Protein AF-A0A2R6CA10-F1 (afdb_monomer)

Sequence (137 aa):
HGVSTTFILSGLESGVLHSFDLGAKYGDEQQAYQVGFIIPEELKKKWVLHVGDSKKLLGPFFDSLKDEKIQLFLHDGEHTYTNVHSELTLAWTHMDRGAILIDNCDWTQAPEEFAKRLNTPLTHLVDDMCMMLKAWR

Secondary structure (DSSP, 8-state):
--HHHHHHHHH-SSS-EEEEE--PPBS-TTS-BPTTTTS-HHHHTTEEEEES-HHHHHHHHHHHTTT---SEEEE-S---HHHHHHHHHHHHHT-SSEEEEETTGGGSSHHHHHHHHHT---EEEETTEEEEEES--

Foldseek 3Di:
DCPVVQVVLVVDPDAADEAEEQFAFPDDPVDTHTPNNVRDPVSCVRYDYDHRDCVPPVVVVLVVCPLQADAEAEAPDDPDLVVLLVSCVSNVVRHQWHKYKYPQQVPDCNVVVVCVVVVWDWADDPDNMTMTTHPDD

pLDDT: mean 95.4, std 5.66, range [55.16, 98.62]

InterPro domains:
  IPR029063 S-adenosyl-L-methionine-dependent methyltransferase superfamily [G3DSA:3.40.50.150] (1-132)

Structure (mmCIF, N/CA/C/O backbone):
data_AF-A0A2R6CA10-F1
#
_entry.id   AF-A0A2R6CA10-F1
#
loop_
_atom_site.group_PDB
_atom_site.id
_atom_site.type_symbol
_atom_site.label_atom_id
_atom_site.label_alt_id
_atom_site.label_comp_id
_atom_site.label_asym_id
_atom_site.label_entity_id
_atom_site.label_seq_id
_atom_site.pdbx_PDB_ins_code
_atom_site.Cartn_x
_atom_site.Cartn_y
_atom_site.Cartn_z
_atom_site.occupancy
_atom_site.B_iso_or_equiv
_atom_site.auth_seq_id
_atom_site.auth_comp_id
_atom_site.auth_asym_id
_atom_site.auth_atom_id
_atom_site.pdbx_PDB_model_num
ATOM 1 N N . HIS A 1 1 ? 2.575 13.030 -1.670 1.00 89.81 1 HIS A N 1
ATOM 2 C CA . HIS A 1 1 ? 2.012 14.137 -0.860 1.00 89.81 1 HIS A CA 1
ATOM 3 C C . HIS A 1 1 ? 1.015 13.666 0.199 1.00 89.81 1 HIS A C 1
ATOM 5 O O . HIS A 1 1 ? 0.970 14.272 1.263 1.00 89.81 1 HIS A O 1
ATOM 11 N N . GLY A 1 2 ? 0.242 12.600 -0.060 1.00 95.12 2 GLY A N 1
ATOM 12 C CA . GLY A 1 2 ? -0.763 12.062 0.869 1.00 95.12 2 GLY A CA 1
ATOM 13 C C . GLY A 1 2 ? -2.184 12.011 0.301 1.00 95.12 2 GLY A C 1
ATOM 14 O O . GLY A 1 2 ? -3.115 11.848 1.073 1.00 95.12 2 GLY A O 1
ATOM 15 N N . VAL A 1 3 ? -2.370 12.169 -1.018 1.00 95.75 3 VAL A N 1
ATOM 16 C CA . VAL A 1 3 ? -3.704 12.243 -1.651 1.00 95.75 3 VAL A CA 1
ATOM 17 C C . VAL A 1 3 ? -4.468 10.938 -1.451 1.00 95.75 3 VAL A C 1
ATOM 19 O O . VAL A 1 3 ? -5.534 10.947 -0.837 1.00 95.75 3 VAL A O 1
ATOM 22 N N . SER A 1 4 ? -3.884 9.820 -1.886 1.00 96.19 4 SER A N 1
ATOM 23 C CA . SER A 1 4 ? -4.457 8.479 -1.747 1.00 96.19 4 SER A CA 1
ATOM 24 C C . SER A 1 4 ? -4.724 8.144 -0.274 1.00 96.19 4 SER A C 1
ATOM 26 O O . SER A 1 4 ? -5.801 7.670 0.083 1.00 96.19 4 SER A O 1
ATOM 28 N N . THR A 1 5 ? -3.783 8.492 0.610 1.00 98.12 5 THR A N 1
ATOM 29 C CA . THR A 1 5 ? -3.912 8.325 2.064 1.00 98.12 5 THR A CA 1
ATOM 30 C C . THR A 1 5 ? -5.098 9.104 2.634 1.00 98.12 5 THR A C 1
ATOM 32 O O . THR A 1 5 ? -5.895 8.528 3.371 1.00 98.12 5 THR A O 1
ATOM 35 N N . THR A 1 6 ? -5.251 10.384 2.280 1.00 98.25 6 THR A N 1
ATOM 36 C CA . THR A 1 6 ? -6.394 11.208 2.702 1.00 98.25 6 THR A CA 1
ATOM 37 C C . THR A 1 6 ?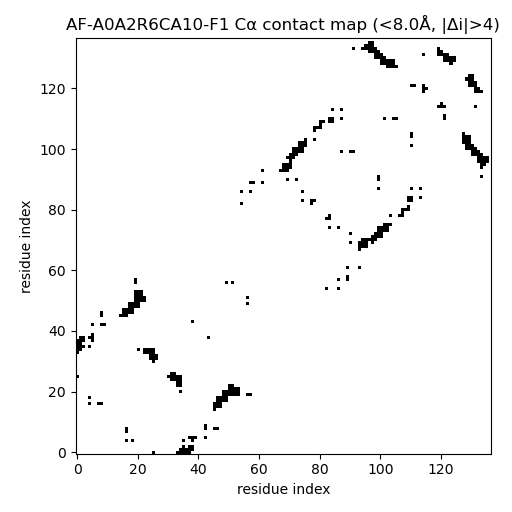 -7.703 10.577 2.248 1.00 98.25 6 THR A C 1
ATOM 39 O O . THR A 1 6 ? -8.599 10.406 3.066 1.00 98.25 6 THR A O 1
ATOM 42 N N . PHE A 1 7 ? -7.793 10.163 0.981 1.00 97.31 7 PHE A N 1
ATOM 43 C CA . PHE A 1 7 ? -9.006 9.560 0.428 1.00 97.31 7 PHE A CA 1
ATOM 44 C C . PHE A 1 7 ? -9.406 8.273 1.157 1.00 97.31 7 PHE A C 1
ATOM 46 O O . PHE A 1 7 ? -10.560 8.119 1.558 1.00 97.31 7 PHE A O 1
ATOM 53 N N . ILE A 1 8 ? -8.446 7.371 1.386 1.00 97.94 8 ILE A N 1
ATOM 54 C CA . ILE A 1 8 ? -8.696 6.119 2.109 1.00 97.94 8 ILE A CA 1
ATOM 55 C C . ILE A 1 8 ? -9.115 6.412 3.554 1.00 97.94 8 ILE A C 1
ATOM 57 O O . ILE A 1 8 ? -10.105 5.858 4.028 1.00 97.94 8 ILE A O 1
ATOM 61 N N . LEU A 1 9 ? -8.409 7.306 4.255 1.00 98.44 9 LEU A N 1
ATOM 62 C CA . LEU A 1 9 ? -8.736 7.655 5.641 1.00 98.44 9 LEU A CA 1
ATOM 63 C C . LEU A 1 9 ? -10.108 8.319 5.777 1.00 98.44 9 LEU A C 1
ATOM 65 O O . LEU A 1 9 ? -10.792 8.075 6.769 1.00 98.44 9 LEU A O 1
ATOM 69 N N . SER A 1 10 ? -10.527 9.125 4.798 1.00 98.06 10 SER A N 1
ATOM 70 C CA . SER A 1 10 ? -11.857 9.739 4.782 1.00 98.06 10 SER A CA 1
ATOM 71 C C . SER A 1 10 ? -12.985 8.706 4.707 1.00 98.06 10 SER A C 1
ATOM 73 O O . SER A 1 10 ? -14.055 8.954 5.256 1.00 98.06 10 SER A O 1
ATOM 75 N N . GLY A 1 11 ? -12.752 7.554 4.069 1.00 97.25 11 GLY A N 1
ATOM 76 C CA . GLY A 1 11 ? -13.706 6.440 4.009 1.00 97.25 11 GLY A CA 1
ATOM 77 C C . GLY A 1 11 ? -13.542 5.390 5.116 1.00 97.25 11 GLY A C 1
ATOM 78 O O . GLY A 1 11 ? -14.357 4.475 5.214 1.00 97.25 11 GLY A O 1
ATOM 79 N N . LEU A 1 12 ? -12.498 5.481 5.947 1.00 97.00 12 LEU A N 1
ATOM 80 C CA . LEU A 1 12 ? -12.159 4.438 6.915 1.00 97.00 12 LEU A CA 1
ATOM 81 C C . LEU A 1 12 ? -12.984 4.563 8.206 1.00 97.00 12 LEU A C 1
ATOM 83 O O . LEU A 1 12 ? -12.658 5.341 9.112 1.00 97.00 12 LEU A O 1
ATOM 87 N N . GLU A 1 13 ? -14.014 3.730 8.345 1.00 94.38 13 GLU A N 1
ATOM 88 C CA . GLU A 1 13 ? -14.833 3.660 9.564 1.00 94.38 13 GLU A CA 1
ATOM 89 C C . GLU A 1 13 ? -14.070 3.036 10.744 1.00 94.38 13 GLU A C 1
ATOM 91 O O . GLU A 1 13 ? -13.991 3.629 11.824 1.00 94.38 13 GLU A O 1
ATOM 96 N N . SER A 1 14 ? -13.417 1.894 10.528 1.00 93.81 14 SER A N 1
ATOM 97 C CA . SER A 1 14 ? -12.652 1.152 11.540 1.00 93.81 14 SER A CA 1
ATOM 98 C C . SER A 1 14 ? -11.337 0.621 10.978 1.00 93.81 14 SER A C 1
ATOM 100 O O . SER A 1 14 ? -11.260 0.317 9.793 1.00 93.81 14 SER A O 1
ATOM 102 N N . GLY A 1 15 ? -10.338 0.445 11.843 1.00 95.62 15 GLY A N 1
ATOM 103 C CA . GLY A 1 15 ? -9.012 -0.049 11.467 1.00 95.62 15 GLY A CA 1
ATOM 104 C C . GLY A 1 15 ? -7.964 1.058 11.379 1.00 95.62 15 GLY A C 1
ATOM 105 O O . GLY A 1 15 ? -8.205 2.201 11.778 1.00 95.62 15 GLY A O 1
ATOM 106 N N . VAL A 1 16 ? -6.790 0.686 10.875 1.00 97.81 16 VAL A N 1
ATOM 107 C CA . VAL A 1 16 ? -5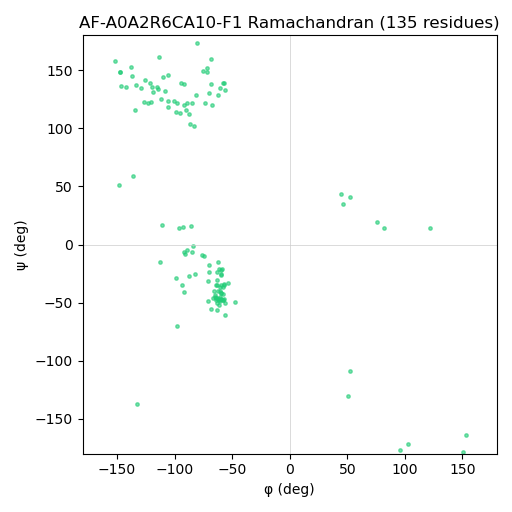.616 1.552 10.731 1.00 97.81 16 VAL A CA 1
ATOM 108 C C . VAL A 1 16 ? -5.108 1.442 9.299 1.00 97.81 16 VAL A C 1
ATOM 110 O O . VAL A 1 16 ? -4.990 0.344 8.758 1.00 97.81 16 VAL A O 1
ATOM 113 N N . LEU A 1 17 ? -4.803 2.581 8.683 1.00 98.50 17 LEU A N 1
ATOM 114 C CA . LEU A 1 17 ? -4.104 2.633 7.408 1.00 98.50 17 LEU A CA 1
ATOM 115 C C . LEU A 1 17 ? -2.598 2.673 7.660 1.00 98.50 17 LEU A C 1
ATOM 117 O O . LEU A 1 17 ? -2.091 3.607 8.283 1.00 98.50 17 LEU A O 1
ATOM 121 N N . HIS A 1 18 ? -1.887 1.691 7.119 1.00 98.56 18 HIS A N 1
ATOM 122 C CA . HIS A 1 18 ? -0.431 1.669 7.103 1.00 98.56 18 HIS A CA 1
ATOM 123 C C . HIS A 1 18 ? 0.070 2.113 5.726 1.00 98.56 18 HIS A C 1
ATOM 125 O O . HIS A 1 18 ? -0.306 1.527 4.713 1.00 98.56 18 HIS A O 1
ATOM 131 N N . SER A 1 19 ? 0.909 3.147 5.684 1.00 98.44 19 SER A N 1
ATOM 132 C CA . SER A 1 19 ? 1.598 3.596 4.467 1.00 98.44 19 SER A CA 1
ATOM 133 C C . SER A 1 19 ? 3.088 3.289 4.564 1.00 98.44 19 SER A C 1
ATOM 135 O O . SER A 1 19 ? 3.665 3.408 5.643 1.00 98.44 19 SER A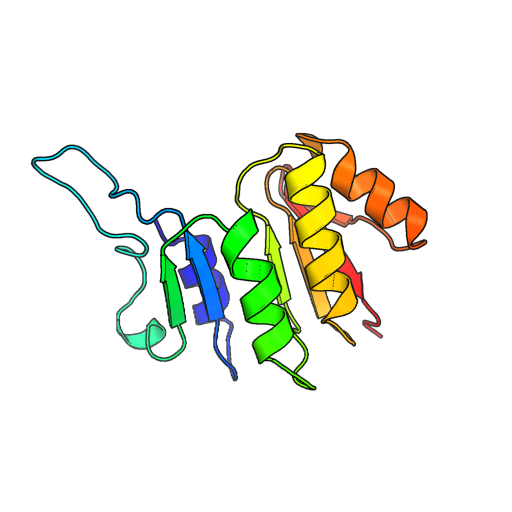 O 1
ATOM 137 N N . PHE A 1 20 ? 3.706 2.931 3.441 1.00 98.00 20 PHE A N 1
ATOM 138 C CA . PHE A 1 20 ? 5.140 2.665 3.324 1.00 98.00 20 PHE A CA 1
ATOM 139 C C . PHE A 1 20 ? 5.712 3.628 2.291 1.00 98.00 20 PHE A C 1
ATOM 141 O O . PHE A 1 20 ? 5.224 3.669 1.167 1.00 98.00 20 PHE A O 1
ATOM 148 N N . ASP A 1 21 ? 6.702 4.424 2.678 1.00 96.38 21 ASP A N 1
ATOM 149 C CA . ASP A 1 21 ? 7.291 5.453 1.818 1.00 96.38 21 ASP A CA 1
ATOM 150 C C . ASP A 1 21 ? 8.778 5.602 2.151 1.00 96.38 21 ASP A C 1
ATOM 152 O O . ASP A 1 21 ? 9.179 5.447 3.305 1.00 96.38 21 ASP A O 1
ATOM 156 N N . LEU A 1 22 ? 9.609 5.954 1.169 1.00 95.31 22 LEU A N 1
ATOM 157 C CA . LEU A 1 22 ? 11.031 6.231 1.389 1.00 95.31 22 LEU A CA 1
ATOM 158 C C . LEU A 1 22 ? 11.276 7.429 2.326 1.00 95.31 22 LEU A C 1
ATOM 160 O O . LEU A 1 22 ? 12.391 7.596 2.819 1.00 95.31 22 LEU A O 1
ATOM 164 N N . GLY A 1 23 ? 10.261 8.256 2.591 1.00 93.25 23 GLY A N 1
ATOM 165 C CA . GLY A 1 23 ? 10.354 9.411 3.484 1.00 93.25 23 GLY A CA 1
ATOM 166 C C . GLY A 1 23 ? 10.955 10.642 2.814 1.00 93.25 23 GLY A C 1
ATOM 167 O O . GLY A 1 23 ? 11.347 11.586 3.504 1.00 93.25 23 GLY A O 1
ATOM 168 N N . ALA A 1 24 ? 11.056 10.636 1.482 1.00 89.19 24 ALA A N 1
ATOM 169 C CA . ALA A 1 24 ? 11.563 11.772 0.732 1.00 89.19 24 ALA A CA 1
ATOM 170 C C . ALA A 1 24 ? 10.642 12.979 0.949 1.00 89.19 24 ALA A C 1
ATOM 172 O O . ALA A 1 24 ? 9.421 12.897 0.797 1.00 89.19 24 ALA A O 1
ATOM 173 N N . LYS A 1 25 ? 11.233 14.113 1.328 1.00 88.44 25 LYS A N 1
ATOM 174 C CA . LYS A 1 25 ? 10.476 15.355 1.474 1.00 88.44 25 LYS A CA 1
ATOM 175 C C . LYS A 1 25 ? 10.093 15.895 0.100 1.00 88.44 25 LYS A C 1
ATOM 177 O O . LYS A 1 25 ? 10.829 15.728 -0.869 1.00 88.44 25 LYS A O 1
ATOM 182 N N . TYR A 1 26 ? 8.952 16.566 0.037 1.00 85.56 26 TYR A N 1
ATOM 183 C CA . TYR A 1 26 ? 8.463 17.214 -1.175 1.00 85.56 26 TYR A CA 1
ATOM 184 C C . TYR A 1 26 ? 8.875 18.682 -1.209 1.00 85.56 26 TYR A C 1
ATOM 186 O O . TYR A 1 26 ? 8.743 19.361 -0.197 1.00 85.56 26 TYR A O 1
ATOM 194 N N . GLY A 1 27 ? 9.286 19.178 -2.374 1.00 85.31 27 GLY A N 1
ATOM 195 C CA . GLY A 1 27 ? 9.766 20.553 -2.540 1.00 85.31 27 GLY A CA 1
ATOM 196 C C . GLY A 1 27 ? 11.289 20.659 -2.459 1.00 85.31 27 GLY A C 1
ATOM 197 O O . GLY A 1 27 ? 11.991 19.651 -2.373 1.00 85.31 27 GLY A O 1
ATOM 198 N N . ASP A 1 28 ? 11.796 21.886 -2.541 1.00 83.62 28 ASP A N 1
ATOM 199 C CA . ASP A 1 28 ? 13.222 22.168 -2.379 1.00 83.62 28 ASP A CA 1
ATOM 200 C C . ASP A 1 28 ? 13.625 22.213 -0.894 1.00 83.62 28 ASP A C 1
ATOM 202 O O . ASP A 1 28 ? 12.788 22.148 0.007 1.00 83.62 28 ASP A O 1
ATOM 206 N N . GLU A 1 29 ? 14.927 22.320 -0.612 1.00 74.69 29 GLU A N 1
ATOM 207 C CA . GLU A 1 29 ? 15.431 22.363 0.769 1.00 74.69 29 GLU A CA 1
ATOM 208 C C . GLU A 1 29 ? 14.873 23.539 1.588 1.00 74.69 29 GLU A C 1
ATOM 210 O O . GLU A 1 29 ? 14.804 23.457 2.815 1.00 74.69 29 GLU A O 1
ATOM 215 N N . GLN A 1 30 ? 14.460 24.624 0.927 1.00 78.88 30 GLN A N 1
ATOM 216 C CA . GLN A 1 30 ? 13.934 25.828 1.569 1.00 78.88 30 GLN A CA 1
ATOM 217 C C . GLN A 1 30 ? 12.445 25.675 1.916 1.00 78.88 30 GLN A C 1
ATOM 219 O O . GLN A 1 30 ? 11.966 26.310 2.857 1.00 78.88 30 GLN A O 1
ATOM 224 N N . GLN A 1 31 ? 11.723 24.809 1.197 1.00 78.69 31 GLN A N 1
ATOM 225 C CA . GLN A 1 31 ? 10.299 24.516 1.366 1.00 78.69 31 GLN A CA 1
ATOM 226 C C . GLN A 1 31 ? 10.027 23.006 1.307 1.00 78.69 31 GLN A C 1
ATOM 228 O O . GLN A 1 31 ? 9.250 22.515 0.487 1.00 78.69 31 GLN A O 1
ATOM 233 N N . ALA A 1 32 ? 10.668 22.264 2.212 1.00 87.94 32 ALA A N 1
ATOM 234 C CA . ALA A 1 32 ? 10.548 20.814 2.279 1.00 87.94 32 ALA A CA 1
ATOM 235 C C . ALA A 1 32 ? 9.352 20.376 3.145 1.00 87.94 32 ALA A C 1
ATOM 237 O O . ALA A 1 32 ? 9.365 20.501 4.374 1.00 87.94 32 ALA A O 1
ATOM 238 N N . TYR A 1 33 ? 8.339 19.791 2.516 1.00 92.38 33 TYR A N 1
ATOM 239 C CA . TYR A 1 33 ? 7.171 19.218 3.175 1.00 92.38 33 TYR A CA 1
ATOM 240 C C . TYR A 1 33 ? 7.375 17.736 3.488 1.00 92.38 33 TYR A C 1
ATOM 242 O O . TYR A 1 33 ? 7.883 16.969 2.672 1.00 92.38 33 TYR A O 1
ATOM 250 N N . GLN A 1 34 ? 6.944 17.319 4.677 1.00 93.38 34 GLN A N 1
ATOM 251 C CA . GLN A 1 34 ? 7.006 15.918 5.094 1.00 93.38 34 GLN A CA 1
ATOM 252 C C . GLN A 1 34 ? 6.045 15.044 4.277 1.00 93.38 34 GLN A C 1
ATOM 254 O O . GLN A 1 34 ? 5.058 15.527 3.714 1.00 93.38 34 GLN A O 1
ATOM 259 N N . VAL A 1 35 ? 6.298 13.735 4.253 1.00 95.06 35 VAL A N 1
ATOM 260 C CA . VAL A 1 35 ? 5.341 12.773 3.695 1.00 95.06 35 VAL A CA 1
ATOM 261 C C . VAL A 1 35 ? 3.994 12.918 4.402 1.00 95.06 35 VAL A C 1
ATOM 263 O O . VAL A 1 35 ? 3.922 13.021 5.626 1.00 95.06 35 VAL A O 1
ATOM 266 N N . GLY A 1 36 ? 2.918 12.968 3.616 1.00 95.88 36 GLY A N 1
ATOM 267 C CA . GLY A 1 36 ? 1.566 13.129 4.145 1.00 95.88 36 GLY A CA 1
ATOM 268 C C . GLY A 1 36 ? 1.215 14.544 4.611 1.00 95.88 36 GLY A C 1
ATOM 269 O O . GLY A 1 36 ? 0.273 14.697 5.385 1.00 95.88 36 GLY A O 1
ATOM 270 N N . PHE A 1 37 ? 1.938 15.587 4.178 1.00 95.81 37 PHE A N 1
ATOM 271 C CA . PHE A 1 37 ? 1.677 16.966 4.623 1.00 95.81 37 PHE A CA 1
ATOM 272 C C . PHE A 1 37 ? 0.266 17.484 4.309 1.00 95.81 37 PHE A C 1
ATOM 274 O O . PHE A 1 37 ? -0.182 18.414 4.971 1.00 95.81 37 PHE A O 1
ATOM 281 N N . ILE A 1 38 ? -0.434 16.900 3.330 1.00 96.62 38 ILE A N 1
ATOM 282 C CA . ILE A 1 38 ? -1.818 17.283 3.005 1.00 96.62 38 ILE A CA 1
ATOM 283 C C . ILE A 1 38 ? -2.871 16.504 3.800 1.00 96.62 38 ILE A C 1
ATOM 285 O O . ILE A 1 38 ? -4.059 16.759 3.628 1.00 96.62 38 ILE A O 1
ATOM 289 N N . ILE A 1 39 ? -2.468 15.518 4.608 1.00 98.06 39 ILE A N 1
ATOM 290 C CA . ILE A 1 39 ? -3.410 14.699 5.375 1.00 98.06 39 ILE A CA 1
ATOM 291 C C . ILE A 1 39 ? -3.953 15.551 6.529 1.00 98.06 39 ILE A C 1
ATOM 293 O O . ILE A 1 39 ? -3.150 16.009 7.349 1.00 98.06 39 ILE A O 1
ATOM 297 N N . PRO A 1 40 ? -5.280 15.748 6.633 1.00 97.88 40 PRO A N 1
ATOM 298 C CA . PRO A 1 40 ? -5.888 16.454 7.758 1.00 97.88 40 PRO A CA 1
ATOM 299 C C . PRO A 1 40 ? -5.531 15.804 9.102 1.00 97.88 40 PRO A C 1
ATOM 301 O O . PRO A 1 40 ? -5.527 14.575 9.227 1.00 97.88 40 PRO A O 1
ATOM 304 N N . GLU A 1 41 ? -5.242 16.615 10.120 1.00 97.19 41 GLU A N 1
ATOM 305 C CA . GLU A 1 41 ? -4.790 16.137 11.437 1.00 97.19 41 GLU A CA 1
ATOM 306 C C . GLU A 1 41 ? -5.795 15.177 12.092 1.00 97.19 41 GLU A C 1
ATOM 308 O O . GLU A 1 41 ? -5.417 14.169 12.690 1.00 97.19 41 GLU A O 1
ATOM 313 N N . GLU A 1 42 ? -7.091 15.422 11.915 1.00 96.81 42 GLU A N 1
ATOM 314 C CA . GLU A 1 42 ? -8.171 14.585 12.431 1.00 96.81 42 GLU A CA 1
ATOM 315 C C . GLU A 1 42 ? -8.192 13.165 11.844 1.00 96.81 42 GLU A C 1
ATOM 317 O O . GLU A 1 42 ? -8.713 12.243 12.486 1.00 96.81 42 GLU A O 1
ATOM 322 N N . LEU A 1 43 ? -7.617 12.973 10.650 1.00 98.00 43 LEU A N 1
ATOM 323 C CA . LEU A 1 43 ? -7.508 11.676 9.982 1.00 98.00 43 LEU A CA 1
ATOM 324 C C . LEU A 1 43 ? -6.246 10.916 10.406 1.00 98.00 43 LEU A C 1
ATOM 326 O O . LEU A 1 43 ? -6.260 9.683 10.444 1.00 98.00 43 LEU A O 1
ATOM 330 N N . LYS A 1 44 ? -5.180 11.621 10.811 1.00 97.44 44 LYS A N 1
ATOM 331 C CA . LYS A 1 44 ? -3.895 11.003 11.186 1.00 97.44 44 LYS A CA 1
ATOM 332 C C . LYS A 1 44 ? -3.995 10.047 12.375 1.00 97.44 44 LYS A C 1
ATOM 334 O O . LYS A 1 44 ? -3.175 9.146 12.499 1.00 97.44 44 LYS A O 1
ATOM 339 N N . LYS A 1 45 ? -5.037 10.161 13.207 1.00 96.94 45 LYS A N 1
ATOM 340 C CA . LYS A 1 45 ? -5.292 9.246 14.337 1.00 96.94 45 LYS A CA 1
ATOM 341 C C . LYS A 1 45 ? -5.455 7.769 13.939 1.00 96.94 45 LYS A C 1
ATOM 343 O O . LYS A 1 45 ? -5.324 6.906 14.799 1.00 96.94 45 LYS A O 1
ATOM 348 N N . LYS A 1 46 ? -5.779 7.479 12.672 1.00 97.75 46 LYS A N 1
ATOM 349 C CA . LYS A 1 46 ? -5.891 6.114 12.119 1.00 97.75 46 LYS A CA 1
ATOM 350 C C . LYS A 1 46 ? -4.785 5.802 11.107 1.00 97.75 46 LYS A C 1
ATOM 352 O O . LYS A 1 46 ? -4.936 4.875 10.318 1.00 97.75 46 LYS A O 1
ATOM 357 N N . TRP A 1 47 ? -3.707 6.581 11.084 1.00 98.56 47 TRP A N 1
ATOM 358 C CA . TRP A 1 47 ? -2.645 6.463 10.092 1.00 98.56 47 TRP A CA 1
ATOM 359 C C . TRP A 1 47 ? -1.305 6.156 10.748 1.00 98.56 47 TRP A C 1
ATOM 361 O O . TRP A 1 47 ? -0.921 6.784 11.733 1.00 98.56 47 TRP A O 1
ATOM 371 N N . VAL A 1 48 ? -0.578 5.207 10.168 1.00 98.44 48 VAL A N 1
ATOM 372 C CA . VAL A 1 48 ? 0.795 4.878 10.545 1.00 98.44 48 VAL A CA 1
ATOM 373 C C . VAL A 1 48 ? 1.661 4.941 9.295 1.00 98.44 48 VAL A C 1
ATOM 375 O O . VAL A 1 48 ? 1.406 4.235 8.320 1.00 98.44 48 VAL A O 1
ATOM 378 N N . LEU A 1 49 ? 2.699 5.775 9.335 1.00 98.25 49 LEU A N 1
ATOM 379 C CA . LEU A 1 49 ? 3.710 5.855 8.288 1.00 98.25 49 LEU A CA 1
ATOM 380 C C . LEU A 1 49 ? 4.940 5.036 8.684 1.00 98.25 49 LEU A C 1
ATOM 382 O O . LEU A 1 49 ? 5.585 5.317 9.693 1.00 98.25 49 LEU A O 1
ATOM 386 N N . HIS A 1 50 ? 5.289 4.066 7.848 1.00 98.19 50 HIS A N 1
ATOM 387 C CA . HIS A 1 50 ? 6.534 3.316 7.921 1.00 98.19 50 HIS A CA 1
ATOM 388 C C . HIS A 1 50 ? 7.525 3.908 6.921 1.00 98.19 50 HIS A C 1
ATOM 390 O O . HIS A 1 50 ? 7.301 3.855 5.712 1.00 98.19 50 HIS A O 1
ATOM 396 N N . VAL A 1 51 ? 8.613 4.493 7.423 1.00 97.62 51 VAL A N 1
ATOM 397 C CA . VAL A 1 51 ? 9.628 5.129 6.574 1.00 97.62 51 VAL A CA 1
ATOM 398 C C . VAL A 1 51 ? 10.707 4.119 6.190 1.00 97.62 51 VAL A C 1
ATOM 400 O O . VAL A 1 51 ? 11.443 3.631 7.049 1.00 97.62 51 VAL A O 1
ATOM 403 N N . GLY A 1 52 ? 10.814 3.826 4.897 1.00 96.88 52 GLY A N 1
ATOM 404 C CA . GLY A 1 52 ? 11.826 2.959 4.306 1.00 96.88 52 GLY A CA 1
ATOM 405 C C . GLY A 1 52 ? 11.340 2.233 3.049 1.00 96.88 52 GLY A C 1
ATOM 406 O O . GLY A 1 52 ? 10.218 2.408 2.587 1.00 96.88 52 GLY A O 1
ATOM 407 N N . ASP A 1 53 ? 12.223 1.411 2.487 1.00 96.00 53 ASP A N 1
ATOM 408 C CA . ASP A 1 53 ? 11.971 0.636 1.267 1.00 96.00 53 ASP A CA 1
ATOM 409 C C . ASP A 1 53 ? 10.900 -0.445 1.502 1.00 96.00 53 ASP A C 1
ATOM 411 O O . ASP A 1 53 ? 11.091 -1.345 2.332 1.00 96.00 53 ASP A O 1
ATOM 415 N N . SER A 1 54 ? 9.789 -0.386 0.757 1.00 96.25 54 SER A N 1
ATOM 416 C CA . SER A 1 54 ? 8.667 -1.328 0.883 1.00 96.25 54 SER A CA 1
ATOM 417 C C . SER A 1 54 ? 9.109 -2.780 0.687 1.00 96.25 54 SER A C 1
ATOM 419 O O . SER A 1 54 ? 8.649 -3.657 1.421 1.00 96.25 54 SER A O 1
ATOM 421 N N . LYS A 1 55 ? 10.098 -3.033 -0.185 1.00 95.81 55 LYS A N 1
ATOM 422 C CA . LYS A 1 55 ? 10.667 -4.370 -0.437 1.00 95.81 55 LYS A CA 1
ATOM 423 C C . LYS A 1 55 ? 11.263 -5.005 0.815 1.00 95.81 55 LYS A C 1
ATOM 425 O O . LYS A 1 55 ? 11.359 -6.226 0.902 1.00 95.81 55 LYS A O 1
ATOM 430 N N . LYS A 1 56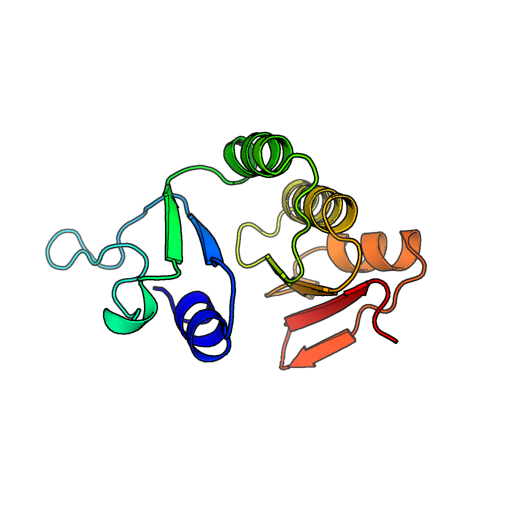 ? 11.692 -4.184 1.777 1.00 97.38 56 LYS A N 1
ATOM 431 C CA . LYS A 1 56 ? 12.277 -4.628 3.050 1.00 97.38 56 LYS A CA 1
ATOM 432 C C . LYS A 1 56 ? 11.271 -4.611 4.193 1.00 97.38 56 LYS A C 1
ATOM 434 O O . LYS A 1 56 ? 11.429 -5.381 5.133 1.00 97.38 56 LYS A O 1
ATOM 439 N N . LEU A 1 57 ? 10.280 -3.723 4.134 1.00 98.25 57 LEU A N 1
ATOM 440 C CA . LEU A 1 57 ? 9.354 -3.478 5.239 1.00 98.25 57 LEU A CA 1
ATOM 441 C C . LEU A 1 57 ? 8.065 -4.300 5.155 1.00 98.25 57 LEU A C 1
ATOM 443 O O . LEU A 1 57 ? 7.564 -4.722 6.195 1.00 98.25 57 LEU A O 1
ATOM 447 N N . LEU A 1 58 ? 7.538 -4.556 3.953 1.00 97.75 58 LEU A N 1
ATOM 448 C CA . LEU A 1 58 ? 6.232 -5.201 3.797 1.00 97.75 58 LEU A CA 1
ATOM 449 C C . LEU A 1 58 ? 6.215 -6.638 4.319 1.00 97.75 58 LEU A C 1
ATOM 451 O O . LEU A 1 58 ? 5.280 -6.999 5.022 1.00 97.75 58 LEU A O 1
ATOM 455 N N . GLY A 1 59 ? 7.243 -7.439 4.023 1.00 97.00 59 GLY A N 1
ATOM 456 C CA . GLY A 1 59 ? 7.344 -8.820 4.515 1.00 97.00 59 GLY A CA 1
ATOM 457 C C . GLY A 1 59 ? 7.265 -8.902 6.047 1.00 97.00 59 GLY A C 1
ATOM 458 O O . GLY A 1 59 ? 6.297 -9.455 6.563 1.00 97.00 59 GLY A O 1
ATOM 459 N N . PRO A 1 60 ? 8.203 -8.270 6.783 1.00 97.62 60 PRO A N 1
ATOM 460 C CA . PRO A 1 60 ? 8.166 -8.232 8.245 1.00 97.62 60 PRO A CA 1
ATOM 461 C C . PRO A 1 60 ? 6.881 -7.628 8.822 1.00 97.62 60 PRO A C 1
ATOM 463 O O . PRO A 1 60 ? 6.412 -8.066 9.872 1.00 97.62 60 PRO A O 1
ATOM 466 N N . PHE A 1 61 ? 6.300 -6.624 8.156 1.00 97.94 61 PHE A N 1
ATOM 467 C CA . PHE A 1 61 ? 5.017 -6.061 8.569 1.00 97.94 61 PHE A CA 1
ATOM 468 C C . PHE A 1 61 ? 3.902 -7.104 8.485 1.00 97.94 61 PHE A C 1
ATOM 470 O O . PHE A 1 61 ? 3.198 -7.315 9.469 1.00 97.94 61 PHE A O 1
ATOM 477 N N . PHE A 1 62 ? 3.767 -7.789 7.352 1.00 97.12 62 PHE A N 1
ATOM 478 C CA . PHE A 1 62 ? 2.767 -8.836 7.185 1.00 97.12 62 PHE A CA 1
ATOM 479 C C . PHE A 1 62 ? 2.976 -10.004 8.159 1.00 97.12 62 PHE A C 1
ATOM 481 O O . PHE A 1 62 ? 2.008 -10.446 8.773 1.00 97.12 62 PHE A O 1
ATOM 488 N N . ASP A 1 63 ? 4.222 -10.420 8.404 1.00 95.50 63 ASP A N 1
ATOM 489 C CA . ASP A 1 63 ? 4.541 -11.440 9.415 1.00 95.50 63 ASP A CA 1
ATOM 490 C C . ASP A 1 63 ? 4.094 -11.010 10.826 1.00 95.50 63 ASP A C 1
ATOM 492 O O . ASP A 1 63 ? 3.646 -11.826 11.637 1.00 95.50 63 ASP A O 1
ATOM 496 N N . SER A 1 64 ? 4.182 -9.709 11.127 1.00 96.56 64 SER A N 1
ATOM 497 C CA . SER A 1 64 ? 3.777 -9.156 12.423 1.00 96.56 64 SER A CA 1
ATOM 498 C C . SER A 1 64 ? 2.263 -9.166 12.656 1.00 96.56 64 SER A C 1
ATOM 500 O O . SER A 1 64 ? 1.839 -9.196 13.814 1.00 96.56 64 SER A O 1
ATOM 502 N N . LEU A 1 65 ? 1.458 -9.195 11.585 1.00 94.31 65 LEU A N 1
ATOM 503 C CA . LEU A 1 65 ? -0.006 -9.232 11.664 1.00 94.31 65 LEU A CA 1
ATOM 504 C C . LEU A 1 65 ? -0.539 -10.575 12.185 1.00 94.31 65 LEU A C 1
ATOM 506 O O . LEU A 1 65 ? -1.673 -10.637 12.655 1.00 94.31 65 LEU A O 1
ATOM 510 N N . LYS A 1 66 ? 0.270 -11.644 12.165 1.00 90.56 66 LYS A N 1
ATOM 511 C CA . LYS A 1 66 ? -0.133 -12.996 12.589 1.00 90.56 66 LYS A CA 1
ATOM 512 C C . LYS A 1 66 ? -1.423 -13.446 11.880 1.00 90.56 66 LYS A C 1
ATOM 514 O O . LYS A 1 66 ? -1.406 -13.718 10.682 1.00 90.56 66 LYS A O 1
ATOM 519 N N . ASP A 1 67 ? -2.532 -13.519 12.615 1.00 90.94 67 ASP A N 1
ATOM 520 C CA . ASP A 1 67 ? -3.839 -13.947 12.115 1.00 90.94 67 ASP A CA 1
ATOM 521 C C . ASP A 1 67 ? -4.691 -12.779 11.587 1.00 90.94 67 ASP A C 1
ATOM 523 O O . ASP A 1 67 ? -5.743 -13.008 10.987 1.00 90.94 67 ASP A O 1
ATOM 527 N N . GLU A 1 68 ? -4.257 -11.528 11.780 1.00 93.94 68 GLU A N 1
ATOM 528 C CA . GLU A 1 68 ? -4.950 -10.356 11.248 1.00 93.94 68 GLU A CA 1
ATOM 529 C C . GLU A 1 68 ? -4.853 -10.312 9.718 1.00 93.94 68 GLU A C 1
ATOM 531 O O . GLU A 1 68 ? -3.810 -10.580 9.115 1.00 93.94 68 GLU A O 1
ATOM 536 N N . LYS A 1 69 ? -5.974 -9.970 9.074 1.00 95.31 69 LYS A N 1
ATOM 537 C CA . LYS A 1 69 ? -6.094 -9.918 7.616 1.00 95.31 69 LYS A CA 1
ATOM 538 C C . LYS A 1 69 ? -6.343 -8.502 7.148 1.00 95.31 69 LYS A C 1
ATOM 540 O O . LYS A 1 69 ? -7.207 -7.803 7.679 1.00 95.31 69 LYS A O 1
ATOM 545 N N . ILE A 1 70 ? -5.637 -8.114 6.094 1.00 97.56 70 ILE A N 1
ATOM 546 C CA . ILE A 1 70 ? -5.911 -6.855 5.412 1.00 97.56 70 ILE A CA 1
ATOM 547 C C . ILE A 1 70 ? -7.174 -6.985 4.554 1.00 97.56 70 ILE A C 1
ATOM 549 O O . ILE A 1 70 ? -7.486 -8.057 4.036 1.00 97.56 70 ILE A O 1
ATOM 553 N N . GLN A 1 71 ? -7.896 -5.878 4.397 1.00 96.81 71 GLN A N 1
ATOM 554 C CA . GLN A 1 71 ? -9.097 -5.790 3.553 1.00 96.81 71 GLN A CA 1
ATOM 555 C C . GLN A 1 71 ? -8.893 -4.890 2.329 1.00 96.81 71 GLN A C 1
ATOM 557 O O . GLN A 1 71 ? -9.684 -4.928 1.388 1.00 96.81 71 GLN A O 1
ATOM 562 N N . LEU A 1 72 ? -7.827 -4.093 2.341 1.00 97.94 72 LEU A N 1
ATOM 563 C CA . LEU A 1 72 ? -7.473 -3.155 1.291 1.00 97.94 72 LEU A CA 1
ATOM 564 C C . LEU A 1 72 ? -5.954 -3.146 1.126 1.00 97.94 72 LEU A C 1
ATOM 566 O O . LEU A 1 72 ? -5.230 -3.079 2.119 1.00 97.94 72 LEU A O 1
ATOM 570 N N . PHE A 1 73 ? -5.484 -3.179 -0.115 1.00 98.50 73 PHE A N 1
ATOM 571 C CA . PHE A 1 73 ? -4.099 -2.879 -0.468 1.00 98.50 73 PHE A CA 1
ATOM 572 C C . PHE A 1 73 ? -4.091 -1.937 -1.669 1.00 98.50 73 PHE A C 1
ATOM 574 O O . PHE A 1 73 ? -4.865 -2.145 -2.598 1.00 98.50 73 PHE A O 1
ATOM 581 N N . LEU A 1 74 ? -3.237 -0.918 -1.653 1.00 98.50 74 LEU A N 1
ATOM 582 C CA . LEU A 1 74 ? -3.021 -0.018 -2.783 1.00 98.50 74 LEU A CA 1
ATOM 583 C C . LEU A 1 74 ? -1.536 -0.047 -3.140 1.00 98.50 74 LEU A C 1
ATOM 585 O O . LEU A 1 74 ? -0.706 0.283 -2.294 1.00 98.50 74 LEU A O 1
ATOM 589 N N . HIS A 1 75 ? -1.223 -0.415 -4.380 1.00 98.31 75 HIS A N 1
ATOM 590 C CA . HIS A 1 75 ? 0.097 -0.215 -4.964 1.00 98.31 75 HIS A CA 1
ATOM 591 C C . HIS A 1 75 ? 0.135 1.132 -5.696 1.00 98.31 75 HIS A C 1
ATOM 593 O O . HIS A 1 75 ? -0.626 1.335 -6.637 1.00 98.31 75 HIS A O 1
ATOM 599 N N . ASP A 1 76 ? 1.025 2.020 -5.263 1.00 95.94 76 ASP A N 1
ATOM 600 C CA . ASP A 1 76 ? 1.250 3.370 -5.809 1.00 95.94 76 ASP A CA 1
ATOM 601 C C . ASP A 1 76 ? 2.745 3.713 -5.628 1.00 95.94 76 ASP A C 1
ATOM 603 O O . ASP A 1 76 ? 3.131 4.651 -4.932 1.00 95.94 76 ASP A O 1
ATOM 607 N N . GLY A 1 77 ? 3.603 2.792 -6.088 1.00 94.88 77 GLY A N 1
ATOM 608 C CA . GLY A 1 77 ? 5.038 2.775 -5.800 1.00 94.88 77 GLY A CA 1
ATOM 609 C C . GLY A 1 77 ? 5.891 2.571 -7.049 1.00 94.88 77 GLY A C 1
ATOM 610 O O . GLY A 1 77 ? 5.666 3.197 -8.071 1.00 94.88 77 GLY A O 1
ATOM 611 N N . GLU A 1 78 ? 6.918 1.722 -6.954 1.00 96.25 78 GLU A N 1
ATOM 612 C CA . GLU A 1 78 ? 7.805 1.403 -8.080 1.00 96.25 78 GLU A CA 1
ATOM 613 C C . GLU A 1 78 ? 7.216 0.284 -8.960 1.00 96.25 78 GLU A C 1
ATOM 615 O O . GLU A 1 78 ? 7.063 -0.855 -8.499 1.00 96.25 78 GLU A O 1
ATOM 620 N N . HIS A 1 79 ? 7.009 0.569 -10.250 1.00 97.50 79 HIS A N 1
ATOM 621 C CA . HIS A 1 79 ? 6.296 -0.304 -11.201 1.00 97.50 79 HIS A CA 1
ATOM 622 C C . HIS A 1 79 ? 7.155 -1.371 -11.882 1.00 97.50 79 HIS A C 1
ATOM 624 O O . HIS A 1 79 ? 6.744 -1.987 -12.867 1.00 97.50 79 HIS A O 1
ATOM 630 N N . THR A 1 80 ? 8.349 -1.669 -11.364 1.00 98.12 80 THR A N 1
ATOM 631 C CA . THR A 1 80 ? 9.086 -2.849 -11.846 1.00 98.12 80 THR A CA 1
ATOM 632 C C . THR A 1 80 ? 8.248 -4.114 -11.647 1.00 98.12 80 THR A C 1
ATOM 634 O O . THR A 1 80 ? 7.650 -4.304 -10.586 1.00 98.12 80 THR A O 1
ATOM 637 N N . TYR A 1 81 ? 8.260 -5.017 -12.637 1.00 98.44 81 TYR A N 1
ATOM 638 C CA . TYR A 1 81 ? 7.514 -6.282 -12.584 1.00 98.44 81 TYR A CA 1
ATOM 639 C C . TYR A 1 81 ? 7.714 -7.015 -11.250 1.00 98.44 81 TYR A C 1
ATOM 641 O O . TYR A 1 81 ? 6.749 -7.378 -10.584 1.00 98.44 81 TYR A O 1
ATOM 649 N N . THR A 1 82 ? 8.971 -7.175 -10.824 1.00 98.06 82 THR A N 1
ATOM 650 C CA . THR A 1 82 ? 9.320 -7.879 -9.585 1.00 98.06 82 THR A CA 1
ATOM 651 C C . THR A 1 82 ? 8.714 -7.222 -8.350 1.00 98.06 82 THR A C 1
ATOM 653 O O . THR A 1 82 ? 8.272 -7.935 -7.451 1.00 98.06 82 THR A O 1
ATOM 656 N N . ASN A 1 83 ? 8.694 -5.887 -8.287 1.00 97.94 83 ASN A N 1
ATOM 657 C CA . ASN A 1 83 ? 8.153 -5.175 -7.135 1.00 97.94 83 ASN A CA 1
ATOM 658 C C . ASN A 1 83 ? 6.638 -5.356 -7.047 1.00 97.94 83 ASN A C 1
ATOM 660 O O . ASN A 1 83 ? 6.148 -5.897 -6.059 1.00 97.94 83 ASN A O 1
ATOM 664 N N . VAL A 1 84 ? 5.927 -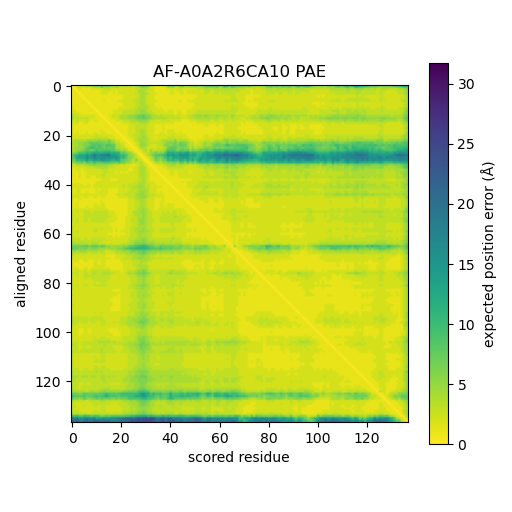5.007 -8.123 1.00 98.50 84 VAL A N 1
ATOM 665 C CA . VAL A 1 84 ? 4.467 -5.133 -8.199 1.00 98.50 84 VAL A CA 1
ATOM 666 C C . VAL A 1 84 ? 4.046 -6.575 -7.925 1.00 98.50 84 VAL A C 1
ATOM 668 O O . VAL A 1 84 ? 3.228 -6.827 -7.048 1.00 98.50 84 VAL A O 1
ATOM 671 N N . HIS A 1 85 ? 4.658 -7.554 -8.596 1.00 98.50 85 HIS A N 1
ATOM 672 C CA . HIS A 1 85 ? 4.329 -8.968 -8.401 1.00 98.50 85 HIS A CA 1
ATOM 673 C C . HIS A 1 85 ? 4.540 -9.443 -6.956 1.00 98.50 85 HIS A C 1
ATOM 675 O O . HIS A 1 85 ? 3.695 -10.168 -6.418 1.00 98.50 85 HIS A O 1
ATOM 681 N N . SER A 1 86 ? 5.632 -9.017 -6.311 1.00 98.25 86 SER A N 1
ATOM 682 C CA . SER A 1 86 ? 5.928 -9.384 -4.921 1.00 98.25 86 SER A CA 1
ATOM 683 C C . SER A 1 86 ? 4.912 -8.777 -3.954 1.00 98.25 86 SER A C 1
ATOM 685 O O . SER A 1 86 ? 4.381 -9.489 -3.101 1.00 98.25 86 SER A O 1
ATOM 687 N N . GLU A 1 87 ? 4.590 -7.493 -4.112 1.00 98.56 87 GLU A N 1
ATOM 688 C CA . GLU A 1 87 ? 3.614 -6.796 -3.270 1.00 98.56 87 GLU A CA 1
ATOM 689 C C . GLU A 1 87 ? 2.200 -7.368 -3.435 1.00 98.56 87 GLU A C 1
ATOM 691 O O . GLU A 1 87 ? 1.546 -7.677 -2.438 1.00 98.56 87 GLU A O 1
ATOM 696 N N . LEU A 1 88 ? 1.761 -7.617 -4.675 1.00 98.62 88 LEU A N 1
ATOM 697 C CA . LEU A 1 88 ? 0.477 -8.266 -4.957 1.00 98.62 88 LEU A CA 1
ATOM 698 C C . LEU A 1 88 ? 0.405 -9.666 -4.337 1.00 98.62 88 LEU A C 1
ATOM 700 O O . LEU A 1 88 ? -0.615 -10.039 -3.755 1.00 98.62 88 LEU A O 1
ATOM 704 N N . THR A 1 89 ? 1.491 -10.441 -4.419 1.00 98.44 89 THR A N 1
ATOM 705 C CA . THR A 1 89 ? 1.564 -11.779 -3.817 1.00 98.44 89 THR A CA 1
ATOM 706 C C . THR A 1 89 ? 1.443 -11.714 -2.293 1.00 98.44 89 THR A C 1
ATOM 708 O O . THR A 1 89 ? 0.661 -12.474 -1.710 1.00 98.44 89 THR A O 1
ATOM 711 N N . LEU A 1 90 ? 2.168 -10.797 -1.643 1.00 98.00 90 LEU A N 1
ATOM 712 C CA . LEU A 1 90 ? 2.094 -10.591 -0.195 1.00 98.00 90 LEU A CA 1
ATOM 713 C C . LEU A 1 90 ? 0.687 -10.166 0.234 1.00 98.00 90 LEU A C 1
ATOM 715 O O . LEU A 1 90 ? 0.090 -10.821 1.090 1.00 98.00 90 LEU A O 1
ATOM 719 N N . ALA A 1 91 ? 0.132 -9.136 -0.405 1.00 98.12 91 ALA A N 1
ATOM 720 C CA . ALA A 1 91 ? -1.192 -8.614 -0.094 1.00 98.12 91 ALA A CA 1
ATOM 721 C C . ALA A 1 91 ? -2.285 -9.677 -0.272 1.00 98.12 91 ALA A C 1
ATOM 723 O O . ALA A 1 91 ? -3.102 -9.892 0.624 1.00 98.12 91 ALA A O 1
ATOM 724 N N . TRP A 1 92 ? -2.272 -10.406 -1.393 1.00 98.00 92 TRP A N 1
ATOM 725 C CA . TRP A 1 92 ? -3.257 -11.454 -1.661 1.00 98.00 92 TRP A CA 1
ATOM 726 C C . TRP A 1 92 ? -3.189 -12.601 -0.649 1.00 98.00 92 TRP A C 1
ATOM 728 O O . TRP A 1 92 ? -4.223 -13.173 -0.306 1.00 98.00 92 TRP A O 1
ATOM 738 N N . THR A 1 93 ? -1.995 -12.952 -0.165 1.00 96.56 93 THR A N 1
ATOM 739 C CA . THR A 1 93 ? -1.801 -14.027 0.827 1.00 96.56 93 THR A CA 1
ATOM 740 C C . THR A 1 93 ? -2.313 -13.629 2.215 1.00 96.56 93 THR A C 1
ATOM 742 O O . THR A 1 93 ? -2.830 -14.472 2.946 1.00 96.56 93 THR A O 1
ATOM 745 N N . HIS A 1 94 ? -2.247 -12.340 2.556 1.00 97.50 94 HIS A N 1
ATOM 746 C CA . HIS A 1 94 ? -2.675 -11.795 3.852 1.00 97.50 94 HIS A CA 1
ATOM 747 C C . HIS A 1 94 ? -4.101 -11.226 3.843 1.00 97.50 94 HIS A C 1
ATOM 749 O O . HIS A 1 94 ? -4.508 -10.531 4.773 1.00 97.50 94 HIS A O 1
ATOM 755 N N . MET A 1 95 ? -4.881 -11.541 2.812 1.00 96.88 95 MET A N 1
ATOM 756 C CA . MET A 1 95 ? -6.268 -11.119 2.652 1.00 96.88 95 MET A CA 1
ATOM 757 C C . MET A 1 95 ? -7.175 -12.346 2.596 1.00 96.88 95 MET A C 1
ATOM 759 O O . MET A 1 95 ? -6.922 -13.247 1.803 1.00 96.88 95 MET A O 1
ATOM 763 N N . ASP A 1 96 ? -8.264 -12.374 3.359 1.00 96.12 96 ASP A N 1
ATOM 764 C CA . ASP A 1 96 ? -9.314 -13.395 3.181 1.00 96.12 96 ASP A CA 1
ATOM 765 C C . ASP A 1 96 ? -10.395 -12.898 2.217 1.00 96.12 96 ASP A C 1
ATOM 767 O O . ASP A 1 96 ? -10.849 -13.628 1.335 1.00 96.12 96 ASP A O 1
ATOM 771 N N . ARG A 1 97 ? -10.751 -11.618 2.355 1.00 96.81 97 ARG A N 1
ATOM 772 C CA . ARG A 1 97 ? -11.669 -10.880 1.491 1.00 96.81 97 ARG A CA 1
ATOM 773 C C . ARG A 1 97 ? -11.245 -9.417 1.410 1.00 96.81 97 ARG A C 1
ATOM 775 O O . ARG A 1 97 ? -10.738 -8.888 2.399 1.00 96.81 97 ARG A O 1
ATOM 782 N N . GLY A 1 98 ? -11.491 -8.760 0.284 1.00 97.00 98 GLY A N 1
ATOM 783 C CA . GLY A 1 98 ? -11.107 -7.360 0.130 1.00 97.00 98 GLY A CA 1
ATOM 784 C C . GLY A 1 98 ? -10.838 -6.938 -1.303 1.00 97.00 98 GLY A C 1
ATOM 785 O O . GLY A 1 98 ? -11.208 -7.635 -2.252 1.00 97.00 98 GLY A O 1
ATOM 786 N N . ALA A 1 99 ? -10.172 -5.795 -1.430 1.00 97.69 99 ALA A N 1
ATOM 787 C CA . ALA A 1 99 ? -9.776 -5.211 -2.700 1.00 97.69 99 ALA A CA 1
ATOM 788 C C . ALA A 1 99 ? -8.273 -4.925 -2.735 1.00 97.69 99 ALA A C 1
ATOM 790 O O . ALA A 1 99 ? -7.687 -4.459 -1.756 1.00 97.69 99 ALA A O 1
ATOM 791 N N . ILE A 1 100 ? -7.665 -5.167 -3.890 1.00 98.50 100 ILE A N 1
ATOM 792 C CA . ILE A 1 100 ? -6.340 -4.657 -4.224 1.00 98.50 100 ILE A CA 1
ATOM 793 C C . ILE A 1 100 ? -6.515 -3.632 -5.339 1.00 98.50 100 ILE A C 1
ATOM 795 O O . ILE A 1 100 ? -7.106 -3.961 -6.366 1.00 98.50 100 ILE A O 1
ATOM 799 N N . LEU A 1 101 ? -6.015 -2.419 -5.131 1.00 98.44 101 LEU A N 1
ATOM 800 C CA . LEU A 1 101 ? -5.929 -1.361 -6.130 1.00 98.44 101 LEU A CA 1
ATOM 801 C C . LEU A 1 101 ? -4.481 -1.204 -6.588 1.00 98.44 101 LEU A C 1
ATOM 803 O O . LEU A 1 101 ? -3.548 -1.383 -5.802 1.00 98.44 101 LEU A O 1
ATOM 807 N N . ILE A 1 102 ? -4.306 -0.871 -7.860 1.00 98.50 102 ILE A N 1
ATOM 808 C CA . ILE A 1 102 ? -3.004 -0.658 -8.482 1.00 98.50 102 ILE A CA 1
ATOM 809 C C . ILE A 1 102 ? -3.098 0.620 -9.310 1.00 98.50 102 ILE A C 1
ATOM 811 O O . ILE A 1 102 ? -3.880 0.664 -10.261 1.00 98.50 102 ILE A O 1
ATOM 815 N N . ASP A 1 103 ? -2.331 1.639 -8.931 1.00 97.50 103 ASP A N 1
ATOM 816 C CA . ASP A 1 103 ? -2.104 2.837 -9.744 1.00 97.50 103 ASP A CA 1
ATOM 817 C C . ASP A 1 103 ? -1.210 2.500 -10.944 1.00 97.50 103 ASP A C 1
ATOM 819 O O . ASP A 1 103 ? -0.401 1.575 -10.837 1.00 97.50 103 ASP A O 1
ATOM 823 N N . ASN A 1 104 ? -1.331 3.212 -12.070 1.00 97.12 104 ASN A N 1
ATOM 824 C CA . ASN A 1 104 ? -0.532 2.983 -13.285 1.00 97.12 104 ASN A CA 1
ATOM 825 C C . ASN A 1 104 ? -0.397 1.489 -13.670 1.00 97.12 104 ASN A C 1
ATOM 827 O O . ASN A 1 104 ? 0.681 0.979 -13.988 1.00 97.12 104 ASN A O 1
ATOM 831 N N . CYS A 1 105 ? -1.501 0.754 -13.586 1.00 96.50 105 CYS A N 1
ATOM 832 C CA . CYS A 1 105 ? -1.590 -0.701 -13.703 1.00 96.50 105 CYS A CA 1
ATOM 833 C C . CYS A 1 105 ? -0.949 -1.260 -14.982 1.00 96.50 105 CYS A C 1
ATOM 835 O O . CYS A 1 105 ? -0.358 -2.340 -14.955 1.00 96.50 105 CYS A O 1
ATOM 837 N N . ASP A 1 106 ? -1.008 -0.496 -16.073 1.00 95.88 106 ASP A N 1
ATOM 838 C CA . ASP A 1 106 ? -0.512 -0.897 -17.390 1.00 95.88 106 ASP A CA 1
ATOM 839 C C . ASP A 1 106 ? 0.997 -0.653 -17.586 1.00 95.88 106 ASP A C 1
ATOM 841 O O . ASP A 1 106 ? 1.555 -0.991 -18.631 1.00 95.88 106 ASP A O 1
ATOM 845 N N . TRP A 1 107 ? 1.701 -0.098 -16.591 1.00 97.69 107 TRP A N 1
ATOM 846 C CA . TRP A 1 107 ? 3.146 0.165 -16.688 1.00 97.69 107 TRP A CA 1
ATOM 847 C C . TRP A 1 107 ? 3.998 -1.105 -16.561 1.00 97.69 107 TRP A C 1
ATOM 849 O O . TRP A 1 107 ? 5.205 -1.087 -16.811 1.00 97.69 107 TRP A O 1
ATOM 859 N N . THR A 1 108 ? 3.386 -2.230 -16.190 1.00 97.94 108 THR A N 1
ATOM 860 C CA . THR A 1 108 ? 4.031 -3.541 -16.154 1.00 97.94 108 THR A CA 1
ATOM 861 C C . THR A 1 108 ? 3.023 -4.665 -16.368 1.00 97.94 108 THR A C 1
ATOM 863 O O . THR A 1 108 ? 1.838 -4.517 -16.104 1.00 97.94 108 THR A O 1
ATOM 866 N N . GLN A 1 109 ? 3.492 -5.835 -16.800 1.00 98.19 109 GLN A N 1
ATOM 867 C CA . GLN A 1 109 ? 2.643 -7.014 -17.020 1.00 98.19 109 GLN A CA 1
ATOM 868 C C . GLN A 1 109 ? 2.238 -7.722 -15.714 1.00 98.19 109 GLN A C 1
ATOM 870 O O . GLN A 1 109 ? 1.405 -8.628 -15.731 1.00 98.19 109 GLN A O 1
ATOM 875 N N . ALA A 1 110 ? 2.818 -7.329 -14.571 1.00 98.50 110 ALA A N 1
ATOM 876 C CA . ALA A 1 110 ? 2.624 -8.024 -13.300 1.00 98.50 110 ALA A CA 1
ATOM 877 C C . ALA A 1 110 ? 1.149 -8.120 -12.853 1.00 98.50 110 ALA A C 1
ATOM 879 O O . ALA A 1 110 ? 0.745 -9.232 -12.508 1.00 98.50 110 ALA A O 1
ATOM 880 N 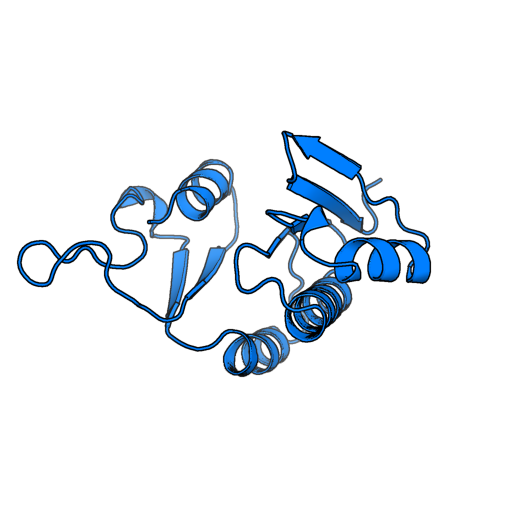N . PRO A 1 111 ? 0.322 -7.050 -12.871 1.00 98.44 111 PRO A N 1
ATOM 881 C CA . PRO A 1 111 ? -1.090 -7.152 -12.501 1.00 98.44 111 PRO A CA 1
ATOM 882 C C . PRO A 1 111 ? -1.873 -8.112 -13.399 1.00 98.44 111 PRO A C 1
ATOM 884 O O . PRO A 1 111 ? -2.604 -8.966 -12.896 1.00 98.44 111 PRO A O 1
ATOM 887 N N . GLU A 1 112 ? -1.685 -8.020 -14.718 1.00 98.12 112 GLU A N 1
ATOM 888 C CA . GLU A 1 112 ? -2.398 -8.849 -15.693 1.00 98.12 112 GLU A CA 1
ATOM 889 C C . GLU A 1 112 ? -2.048 -10.337 -15.529 1.00 98.12 112 GLU A C 1
ATOM 891 O O . GLU A 1 112 ? -2.936 -11.192 -15.452 1.00 98.12 112 GLU A O 1
ATOM 896 N N . GLU A 1 113 ? -0.760 -10.670 -15.421 1.00 98.50 113 GLU A N 1
ATOM 897 C CA . GLU A 1 113 ? -0.314 -12.050 -15.210 1.00 98.50 113 GLU A CA 1
ATOM 898 C C . GLU A 1 113 ? -0.748 -12.599 -13.848 1.00 98.50 113 GLU A C 1
ATOM 900 O O . GLU A 1 113 ? -1.172 -13.755 -13.738 1.00 98.50 113 GLU A O 1
ATOM 905 N N . PHE A 1 114 ? -0.685 -11.770 -12.806 1.00 98.44 114 PHE A N 1
ATOM 906 C CA . PHE A 1 114 ? -1.119 -12.138 -11.464 1.00 98.44 114 PHE A CA 1
ATOM 907 C C . PHE A 1 114 ? -2.619 -12.460 -11.427 1.00 98.44 114 PHE A C 1
ATOM 909 O O . PHE A 1 114 ? -3.012 -13.506 -10.902 1.00 98.44 114 PHE A O 1
ATOM 916 N N . ALA A 1 115 ? -3.445 -11.610 -12.041 1.00 98.19 115 ALA A N 1
ATOM 917 C CA . ALA A 1 115 ? -4.886 -11.795 -12.173 1.00 98.19 115 ALA A CA 1
ATOM 918 C C . ALA A 1 115 ? -5.238 -13.069 -12.957 1.00 98.19 115 ALA A C 1
ATOM 920 O O . ALA A 1 115 ? -6.011 -13.902 -12.470 1.00 98.19 115 ALA A O 1
ATOM 921 N N . LYS A 1 116 ? -4.597 -13.282 -14.117 1.00 98.19 116 LYS A N 1
ATOM 922 C CA . LYS A 1 116 ? -4.749 -14.503 -14.930 1.00 98.19 116 LYS A CA 1
ATOM 923 C C . LYS A 1 116 ? -4.412 -15.762 -14.135 1.00 98.19 116 LYS A C 1
ATOM 925 O O . LYS A 1 116 ? -5.189 -16.714 -14.143 1.00 98.19 116 LYS A O 1
ATOM 930 N N . ARG A 1 117 ? -3.291 -15.763 -13.405 1.00 98.00 117 ARG A N 1
ATOM 931 C CA . ARG A 1 117 ? -2.855 -16.903 -12.581 1.00 98.00 117 ARG A CA 1
ATOM 932 C C . ARG A 1 117 ? -3.866 -17.264 -11.493 1.00 98.00 117 ARG A C 1
ATOM 934 O O . ARG A 1 117 ? -4.030 -18.439 -11.181 1.00 98.00 117 ARG A O 1
ATOM 941 N N . LEU A 1 118 ? -4.514 -16.265 -10.902 1.00 97.00 118 LEU A N 1
ATOM 942 C CA . LEU A 1 118 ? -5.511 -16.459 -9.850 1.00 97.00 118 LEU A CA 1
ATOM 943 C C . LEU A 1 118 ? -6.921 -16.736 -10.384 1.00 97.00 118 LEU A C 1
ATOM 945 O O . LEU A 1 118 ? -7.810 -17.035 -9.589 1.00 97.00 118 LEU A O 1
ATOM 949 N N . ASN A 1 119 ? -7.125 -16.648 -11.703 1.00 96.44 119 ASN A N 1
ATOM 950 C CA . ASN A 1 119 ? -8.444 -16.652 -12.331 1.00 96.44 119 ASN A CA 1
ATOM 951 C C . ASN A 1 119 ? -9.387 -15.600 -11.705 1.00 96.44 119 ASN A C 1
ATOM 953 O O . ASN A 1 119 ? -10.566 -15.859 -11.455 1.00 96.44 119 ASN A O 1
ATOM 957 N N . THR A 1 120 ? -8.840 -14.414 -11.428 1.00 96.19 120 THR A N 1
ATOM 9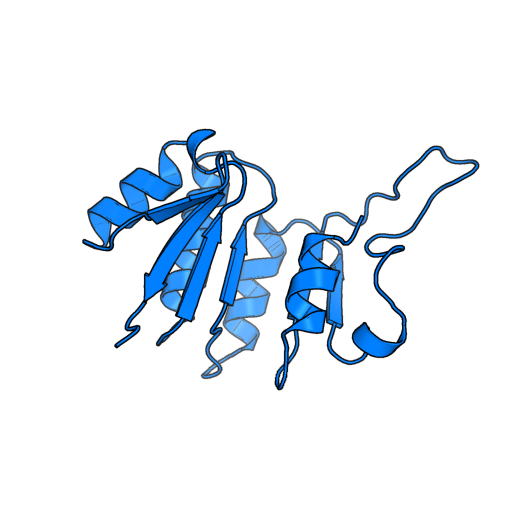58 C CA . THR A 1 120 ? -9.550 -13.275 -10.834 1.00 96.19 120 THR A CA 1
ATOM 959 C C . THR A 1 120 ? -9.603 -12.141 -11.857 1.00 96.19 120 THR A C 1
ATOM 961 O O . THR A 1 120 ? -8.567 -11.833 -12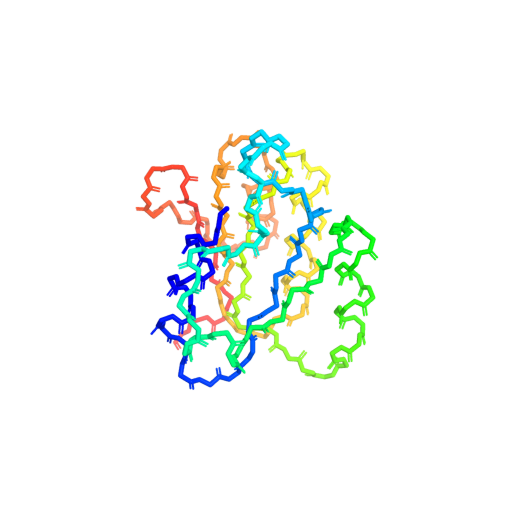.443 1.00 96.19 120 THR A O 1
ATOM 964 N N . PRO A 1 121 ? -10.757 -11.484 -12.078 1.00 96.81 121 PRO A N 1
ATOM 965 C CA . PRO A 1 121 ? -10.830 -10.333 -12.972 1.00 96.81 121 PRO A CA 1
ATOM 966 C C . PRO A 1 121 ? -9.935 -9.176 -12.512 1.00 96.81 121 PRO A C 1
ATOM 968 O O . PRO A 1 121 ? -9.965 -8.788 -11.342 1.00 96.81 121 PRO A O 1
ATOM 971 N N . LEU A 1 122 ? -9.202 -8.593 -13.460 1.00 97.69 122 LEU A N 1
ATOM 972 C CA . LEU A 1 122 ? -8.567 -7.285 -13.324 1.00 97.69 122 LEU A CA 1
ATOM 973 C C . LEU A 1 122 ? -9.511 -6.250 -13.941 1.00 97.69 122 LEU A C 1
ATOM 975 O O . LEU A 1 122 ? -9.804 -6.308 -15.133 1.00 97.69 122 LEU A O 1
ATOM 979 N N . THR A 1 123 ? -10.059 -5.363 -13.118 1.00 97.31 123 THR A N 1
ATOM 980 C CA . THR A 1 123 ? -11.064 -4.380 -13.542 1.00 97.31 123 THR A CA 1
ATOM 981 C C . THR A 1 123 ? -10.420 -3.007 -13.626 1.00 97.31 123 THR A C 1
ATOM 983 O O . THR A 1 123 ? -9.971 -2.496 -12.603 1.00 97.31 123 THR A O 1
ATOM 986 N N . HIS A 1 124 ? -10.398 -2.404 -14.814 1.00 96.44 124 HIS A N 1
ATOM 987 C CA . HIS A 1 124 ? -10.019 -0.999 -14.967 1.00 96.44 124 HIS A CA 1
ATOM 988 C C . HIS A 1 124 ? -11.117 -0.1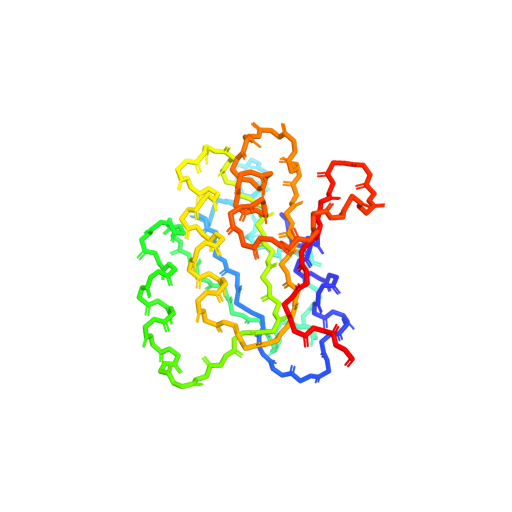19 -14.371 1.00 96.44 124 HIS A C 1
ATOM 990 O O . HIS A 1 124 ? -12.302 -0.327 -14.644 1.00 96.44 124 HIS A O 1
ATOM 996 N N . LEU A 1 125 ? -10.722 0.828 -13.526 1.00 92.12 125 LEU A N 1
ATOM 997 C CA . LEU A 1 125 ? -11.640 1.726 -12.836 1.00 92.12 125 LEU A CA 1
ATOM 998 C C . LEU A 1 125 ? -11.735 3.065 -13.564 1.00 92.12 125 LEU A C 1
ATOM 1000 O O . LEU A 1 125 ? -12.763 3.390 -14.156 1.00 92.12 125 LEU A O 1
ATOM 1004 N N . VAL A 1 126 ? -10.657 3.839 -13.499 1.00 89.06 126 VAL A N 1
ATOM 1005 C CA . VAL A 1 126 ? -10.515 5.158 -14.108 1.00 89.06 126 VAL A CA 1
ATOM 1006 C C . VAL A 1 126 ? -9.064 5.320 -14.528 1.00 89.06 126 VAL A C 1
ATOM 1008 O O . VAL A 1 126 ? -8.171 4.952 -13.770 1.00 89.06 126 VAL A O 1
ATOM 1011 N N . ASP A 1 127 ? -8.856 5.858 -15.726 1.00 90.19 127 ASP A N 1
ATOM 1012 C CA . ASP A 1 127 ? -7.530 5.971 -16.336 1.00 90.19 127 ASP A CA 1
ATOM 1013 C C . ASP A 1 127 ? -6.781 4.621 -16.316 1.00 90.19 127 ASP A C 1
ATOM 1015 O O . ASP A 1 127 ? -7.359 3.592 -16.682 1.00 90.19 127 ASP A O 1
ATOM 1019 N N . ASP A 1 128 ? -5.537 4.604 -15.851 1.00 91.50 128 ASP A N 1
ATOM 1020 C CA . ASP A 1 128 ? -4.696 3.423 -15.692 1.00 91.50 128 ASP A CA 1
ATOM 1021 C C . ASP A 1 128 ? -4.784 2.791 -14.290 1.00 91.50 128 ASP A C 1
ATOM 1023 O O . ASP A 1 128 ? -3.987 1.919 -13.946 1.00 91.50 128 ASP A O 1
ATOM 1027 N N . MET A 1 129 ? -5.784 3.146 -13.476 1.00 96.56 129 MET A N 1
ATOM 1028 C CA . MET A 1 129 ? -6.032 2.471 -12.202 1.00 96.56 129 MET A CA 1
ATOM 1029 C C . MET A 1 129 ? -6.816 1.169 -12.399 1.00 96.56 129 MET A C 1
ATOM 1031 O O . MET A 1 129 ? -7.920 1.152 -12.957 1.00 96.56 129 MET A O 1
ATOM 1035 N N . CYS A 1 130 ? -6.301 0.079 -11.831 1.00 97.81 130 CYS A N 1
ATOM 1036 C CA . CYS A 1 130 ? -6.972 -1.219 -11.802 1.00 97.81 130 CYS A CA 1
ATOM 1037 C C . CYS A 1 130 ? -7.376 -1.644 -10.391 1.00 97.81 130 CYS A C 1
ATOM 1039 O O . CYS A 1 130 ? -6.802 -1.221 -9.387 1.00 97.81 130 CYS A O 1
ATOM 1041 N N . MET A 1 131 ? -8.310 -2.592 -10.333 1.00 97.88 131 MET A N 1
ATOM 1042 C CA . MET A 1 131 ? -8.721 -3.271 -9.114 1.00 97.88 131 MET A CA 1
ATOM 1043 C C . MET A 1 131 ? -8.887 -4.779 -9.316 1.00 97.88 131 MET A C 1
ATOM 1045 O O . MET A 1 131 ? -9.388 -5.244 -10.341 1.00 97.88 131 MET A O 1
ATOM 1049 N N . MET A 1 132 ? -8.538 -5.537 -8.279 1.00 97.94 132 MET A N 1
ATOM 1050 C CA . MET A 1 132 ? -8.872 -6.950 -8.115 1.00 97.94 132 MET A CA 1
ATOM 1051 C C . MET A 1 132 ? -9.669 -7.153 -6.825 1.00 97.94 132 MET A C 1
ATOM 1053 O O . MET A 1 132 ? -9.322 -6.594 -5.785 1.00 97.94 132 MET A O 1
ATOM 1057 N N . LEU A 1 133 ? -10.703 -7.996 -6.870 1.00 97.50 133 LEU A N 1
ATOM 1058 C CA . LEU A 1 133 ? -11.515 -8.346 -5.701 1.00 97.50 133 LEU A CA 1
ATOM 1059 C C . LEU A 1 133 ? -11.238 -9.780 -5.251 1.00 97.50 133 LEU A C 1
ATOM 1061 O O . LEU A 1 133 ? -11.280 -10.714 -6.054 1.00 97.50 133 LEU A O 1
ATOM 1065 N N . LYS A 1 134 ? -11.018 -9.969 -3.948 1.00 96.69 134 LYS A N 1
ATOM 1066 C CA . LYS A 1 134 ? -10.904 -11.291 -3.324 1.00 96.69 134 LYS A CA 1
ATOM 1067 C C . LYS A 1 134 ? -12.162 -11.601 -2.528 1.00 96.69 134 LYS A C 1
ATOM 1069 O O . LYS A 1 134 ? -12.517 -10.846 -1.627 1.00 96.69 134 LYS A O 1
ATOM 1074 N N . ALA A 1 135 ? -12.809 -12.723 -2.859 1.00 88.69 135 ALA A N 1
ATOM 1075 C CA . ALA A 1 135 ? -13.963 -13.273 -2.138 1.00 88.69 135 ALA A CA 1
ATOM 1076 C C . ALA A 1 135 ? -15.055 -12.234 -1.791 1.00 88.69 135 ALA A C 1
ATOM 1078 O O . ALA A 1 135 ? -15.695 -12.320 -0.744 1.00 88.69 135 ALA A O 1
ATOM 1079 N N . TRP A 1 136 ? -15.263 -11.252 -2.673 1.00 72.50 136 TRP A N 1
ATOM 1080 C CA . TRP A 1 136 ? -16.303 -10.239 -2.531 1.00 72.50 136 TRP A CA 1
ATOM 1081 C C . TRP A 1 136 ? -17.592 -10.796 -3.145 1.00 72.50 136 TRP A C 1
ATOM 1083 O O . TRP A 1 136 ? -17.690 -10.943 -4.364 1.00 72.50 136 TRP A O 1
ATOM 1093 N N . ARG A 1 137 ? -18.528 -11.219 -2.295 1.00 55.16 137 ARG A N 1
ATOM 1094 C CA . ARG A 1 137 ? -19.862 -11.713 -2.656 1.00 55.16 137 ARG A CA 1
ATOM 1095 C C . ARG A 1 137 ? -20.900 -11.045 -1.776 1.00 55.16 137 ARG A C 1
ATOM 1097 O O . ARG A 1 137 ? -20.594 -10.874 -0.574 1.00 55.16 137 ARG A O 1
#

Solvent-accessible surface area (backbone atoms only — not comparable to full-atom values): 8031 Å² total; per-residue (Å²): 101,27,66,69,57,39,56,52,48,76,70,53,88,77,78,70,50,78,46,70,38,74,62,68,57,46,70,52,93,92,58,58,37,56,72,39,67,74,39,56,74,87,49,47,83,40,52,44,81,45,75,36,60,52,91,70,46,50,60,62,52,58,62,68,44,67,89,60,59,48,50,69,47,75,48,82,76,69,61,52,47,70,52,46,42,51,52,54,51,53,52,58,72,42,32,78,41,36,40,38,38,28,53,61,38,78,72,33,65,30,61,61,54,51,23,60,75,67,74,39,70,74,40,76,75,57,88,50,25,30,36,35,67,36,79,79,127

Organism: NCBI:txid1978158

Mean predicted aligned error: 3.29 Å

Nearest PDB structures (foldseek):
  8z8o-assembly1_A  TM=7.186E-01  e=1.010E-03  Narcissus aff. pseudonarcissus MK-2014
  6aw6-assembly1_A  TM=6.586E-01  e=3.958E-03  Nannospalax galili
  8xe3-assembly1_A  TM=5.640E-01  e=2.352E-03  Narcissus aff. pseudonarcissus MK-2014
  6aw9-assembly3_C  TM=5.639E-01  e=5.133E-03  Nannospalax galili
  4lec-assembly2_B  TM=6.201E-01  e=6.917E-02  Homo sapiens

Radius of gyration: 15.28 Å; Cα contacts (8 Å, |Δi|>4): 207; chains: 1; bounding box: 35×43×32 Å